Protein AF-A0AAU6RKW9-F1 (afdb_monomer_lite)

pLDDT: mean 80.02, std 17.65, range [37.56, 98.19]

Foldseek 3Di:
DDPVVVVVVVVVVVVVVVVVVVVVVVVVVVVVVVVVVVVVVVVVVVVVVVVVPPDPDDDDDDDPPPPPCPPLSVLVVCVVVQADCAPPPRHRPGNVPDDDPRSVCVNVVDD

Organism: NCBI:txid3039389

Sequence (111 aa):
MNRDEMLMRLSQLEKDINQINESYDHLKTMVVELIEENVTLNLENDNLQMFIHEPKQEEAKVPKKHKVLQSKDNLAMLYAEGFHICPTDLFGKHRGGEGCIFCLNLLSDHK

Secondary structure (DSSP, 8-state):
--HHHHHHHHHHHHHHHHHHHHHHHHHHHHHHHHHHHHHHHHHHHHHHHHHHHS----------------HHHHHHHHHHTTB--SSSTTTT-B-TT---HHHHHHHH---

Structure (mmCIF, N/CA/C/O backbone):
data_AF-A0AAU6RKW9-F1
#
_entry.id   AF-A0AAU6RKW9-F1
#
loop_
_atom_site.group_PDB
_atom_site.id
_atom_site.type_symbol
_atom_site.label_atom_id
_atom_site.label_alt_id
_atom_site.label_comp_id
_atom_site.label_asym_id
_atom_site.label_entity_id
_atom_site.label_seq_id
_atom_site.pdbx_PDB_ins_code
_atom_site.Cartn_x
_atom_site.Cartn_y
_atom_site.Cartn_z
_atom_site.occupancy
_atom_site.B_iso_or_equiv
_atom_site.auth_seq_id
_atom_site.auth_comp_id
_atom_site.auth_asym_id
_atom_site.auth_atom_id
_atom_site.pdbx_PDB_model_num
ATOM 1 N N . MET A 1 1 ? 21.142 2.554 -39.717 1.00 59.38 1 MET A N 1
ATOM 2 C CA . MET A 1 1 ? 21.274 1.934 -38.384 1.00 59.38 1 MET A CA 1
ATOM 3 C C . MET A 1 1 ? 21.858 0.553 -38.573 1.00 59.38 1 MET A C 1
ATOM 5 O O . MET A 1 1 ? 21.332 -0.205 -39.380 1.00 59.38 1 MET A O 1
ATOM 9 N N . ASN A 1 2 ? 22.980 0.277 -37.915 1.00 86.31 2 ASN A N 1
ATOM 10 C CA . ASN A 1 2 ? 23.660 -1.016 -37.995 1.00 86.31 2 ASN A CA 1
ATOM 11 C C . ASN A 1 2 ? 23.017 -2.013 -37.007 1.00 86.31 2 ASN A C 1
ATOM 13 O O . ASN A 1 2 ? 22.406 -1.589 -36.026 1.00 86.31 2 ASN A O 1
ATOM 17 N N . ARG A 1 3 ? 23.149 -3.325 -37.239 1.00 89.88 3 ARG A N 1
ATOM 18 C CA . ARG A 1 3 ? 22.551 -4.373 -36.385 1.00 89.88 3 ARG A CA 1
ATOM 19 C C . ARG A 1 3 ? 22.936 -4.200 -34.916 1.00 89.88 3 ARG A C 1
ATOM 21 O O . ARG A 1 3 ? 22.086 -4.277 -34.036 1.00 89.88 3 ARG A O 1
ATOM 28 N N . ASP A 1 4 ? 24.209 -3.921 -34.668 1.00 90.31 4 ASP A N 1
ATOM 29 C CA . ASP A 1 4 ? 24.740 -3.801 -33.310 1.00 90.31 4 ASP A CA 1
ATOM 30 C C . ASP A 1 4 ? 24.227 -2.532 -32.603 1.00 90.31 4 ASP A C 1
ATOM 32 O O . ASP A 1 4 ? 23.996 -2.541 -31.398 1.00 90.31 4 ASP A O 1
ATOM 36 N N . GLU A 1 5 ? 23.932 -1.471 -33.361 1.00 91.69 5 GLU A N 1
ATOM 37 C CA . GLU A 1 5 ? 23.307 -0.249 -32.840 1.00 91.69 5 GLU A CA 1
ATOM 38 C C . GLU A 1 5 ? 21.847 -0.498 -32.417 1.00 91.69 5 GLU A C 1
ATOM 40 O O . GLU A 1 5 ? 21.401 0.009 -31.389 1.00 91.69 5 GLU A O 1
ATOM 45 N N . MET A 1 6 ? 21.103 -1.315 -33.176 1.00 90.94 6 MET A N 1
ATOM 46 C CA . MET A 1 6 ? 19.744 -1.723 -32.796 1.00 90.94 6 MET A CA 1
ATOM 47 C C . MET A 1 6 ? 19.741 -2.589 -31.534 1.00 90.94 6 MET A C 1
ATOM 49 O O . MET A 1 6 ? 18.898 -2.379 -30.666 1.00 90.94 6 MET A O 1
ATOM 53 N N . LEU A 1 7 ? 20.692 -3.520 -31.408 1.00 94.25 7 LEU A N 1
ATOM 54 C CA . LEU A 1 7 ? 20.826 -4.359 -30.214 1.00 94.25 7 LEU A CA 1
ATOM 55 C C . LEU A 1 7 ? 21.157 -3.524 -28.973 1.00 94.25 7 LEU A C 1
ATOM 57 O O . LEU A 1 7 ? 20.519 -3.702 -27.941 1.00 94.25 7 LEU A O 1
ATOM 61 N N . MET A 1 8 ? 22.072 -2.554 -29.082 1.00 95.25 8 MET A N 1
ATOM 62 C CA . MET A 1 8 ? 22.365 -1.636 -27.975 1.00 95.25 8 MET A CA 1
ATOM 63 C C . MET A 1 8 ? 21.143 -0.809 -27.564 1.00 95.25 8 MET A C 1
ATOM 65 O O . MET A 1 8 ? 20.879 -0.666 -26.372 1.00 95.25 8 MET A O 1
ATOM 69 N N . ARG A 1 9 ? 20.370 -0.288 -28.528 1.00 94.69 9 ARG A N 1
ATOM 70 C CA . ARG A 1 9 ? 19.132 0.452 -28.225 1.00 94.69 9 ARG A CA 1
ATOM 71 C C . ARG A 1 9 ? 18.082 -0.429 -27.554 1.00 94.69 9 ARG A C 1
ATOM 73 O O . ARG A 1 9 ? 17.407 0.045 -26.649 1.00 94.69 9 ARG A O 1
ATOM 80 N N . LEU A 1 10 ? 17.961 -1.689 -27.974 1.00 95.50 10 LEU A N 1
ATOM 81 C CA . LEU A 1 10 ? 17.053 -2.651 -27.355 1.00 95.50 10 LEU A CA 1
ATOM 82 C C . LEU A 1 10 ? 17.448 -2.919 -25.894 1.00 95.50 10 LEU A C 1
ATOM 84 O O . LEU A 1 10 ? 16.600 -2.832 -25.015 1.00 95.50 10 LEU A O 1
ATOM 88 N N . SER A 1 11 ? 18.736 -3.165 -25.630 1.00 96.06 11 SER A N 1
ATOM 89 C CA . SER A 1 11 ? 19.244 -3.378 -24.269 1.00 96.06 11 SER A CA 1
ATOM 90 C C . SER A 1 11 ? 19.096 -2.142 -23.381 1.00 96.06 11 SER A C 1
ATOM 92 O O . SER A 1 11 ? 18.807 -2.265 -22.194 1.00 96.06 11 SER A O 1
ATOM 94 N N . GLN A 1 12 ? 19.269 -0.940 -23.939 1.00 97.00 12 GLN A N 1
ATOM 95 C CA . GLN A 1 12 ? 19.030 0.292 -23.191 1.00 97.00 12 GLN A CA 1
ATOM 96 C C . GLN A 1 12 ? 17.550 0.435 -22.822 1.00 97.00 12 GLN A C 1
ATOM 98 O O . GLN A 1 12 ? 17.236 0.711 -21.671 1.00 97.00 12 GLN A O 1
ATOM 103 N N . LEU A 1 13 ? 16.648 0.180 -23.771 1.00 96.94 13 LEU A N 1
ATOM 104 C CA . LEU A 1 13 ? 15.209 0.254 -23.535 1.00 96.94 13 LEU A CA 1
ATOM 105 C C . LEU A 1 13 ? 14.742 -0.780 -22.500 1.00 96.94 13 LEU A C 1
ATOM 107 O O . LEU A 1 13 ? 13.910 -0.468 -21.656 1.00 96.94 13 LEU A O 1
ATOM 111 N N . GLU A 1 14 ? 15.309 -1.987 -22.517 1.00 97.44 14 GLU A N 1
ATOM 112 C CA . GLU A 1 14 ? 15.072 -3.001 -21.483 1.00 97.44 14 GLU A CA 1
ATOM 113 C C . GLU A 1 14 ? 15.487 -2.498 -20.092 1.00 97.44 14 GLU A C 1
ATOM 115 O O . GLU A 1 14 ? 14.729 -2.620 -19.128 1.00 97.44 14 GLU A O 1
ATOM 120 N N . LYS A 1 15 ? 16.664 -1.872 -19.987 1.00 97.69 15 LYS A N 1
ATOM 121 C CA . LYS A 1 15 ? 17.142 -1.289 -18.730 1.00 97.69 15 LYS A CA 1
ATOM 122 C C . LYS A 1 15 ? 16.232 -0.162 -18.239 1.00 97.69 15 LYS A C 1
ATOM 124 O O . LYS A 1 15 ? 15.912 -0.123 -17.052 1.00 97.69 15 LYS A O 1
ATOM 129 N N . ASP A 1 16 ? 15.794 0.710 -19.141 1.00 97.88 16 ASP A N 1
ATOM 130 C CA . ASP A 1 16 ? 14.905 1.825 -18.813 1.00 97.88 16 ASP A CA 1
ATOM 131 C C . ASP A 1 16 ? 13.537 1.313 -18.322 1.00 97.88 16 ASP A C 1
ATOM 133 O O . ASP A 1 16 ? 13.009 1.815 -17.332 1.00 97.88 16 ASP A O 1
ATOM 137 N N . ILE A 1 17 ? 12.988 0.265 -18.950 1.00 98.06 17 ILE A N 1
ATOM 138 C CA . ILE A 1 17 ? 11.744 -0.387 -18.504 1.00 98.06 17 ILE A CA 1
ATOM 139 C C . ILE A 1 17 ? 11.900 -0.960 -17.095 1.00 98.06 17 ILE A C 1
ATOM 141 O O . ILE A 1 17 ? 11.028 -0.756 -16.251 1.00 98.06 17 ILE A O 1
ATOM 145 N N . ASN A 1 18 ? 13.008 -1.649 -16.821 1.00 97.94 18 ASN A N 1
ATOM 146 C CA . ASN A 1 18 ? 13.257 -2.212 -15.495 1.00 97.94 18 ASN A CA 1
ATOM 147 C C . ASN A 1 18 ? 13.340 -1.112 -14.428 1.00 97.94 18 ASN A C 1
ATOM 149 O O . ASN A 1 18 ? 12.704 -1.224 -13.384 1.00 97.94 18 ASN A O 1
ATOM 153 N N . GLN A 1 19 ? 14.019 -0.003 -14.726 1.00 98.00 19 GLN A N 1
ATOM 154 C CA . GLN A 1 19 ? 14.104 1.142 -13.819 1.00 98.00 19 GLN A CA 1
ATOM 155 C C . GLN A 1 19 ? 12.742 1.822 -13.584 1.00 98.00 19 GLN A C 1
ATOM 157 O O . GLN A 1 19 ? 12.453 2.287 -12.477 1.00 98.00 19 GLN A O 1
ATOM 162 N N . ILE A 1 20 ? 11.888 1.877 -14.610 1.00 98.19 20 ILE A N 1
ATOM 163 C CA . ILE A 1 20 ? 10.516 2.384 -14.480 1.00 98.19 20 ILE A CA 1
ATOM 164 C C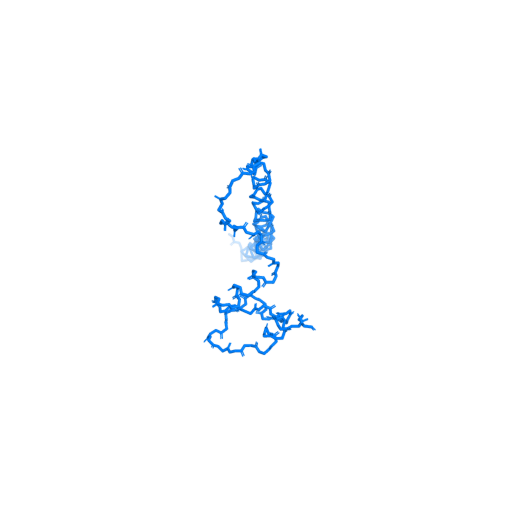 . ILE A 1 20 ? 9.688 1.462 -13.582 1.00 98.19 20 ILE A C 1
ATOM 166 O O . ILE A 1 20 ? 8.967 1.960 -12.720 1.00 98.19 20 ILE A O 1
ATOM 170 N N . ASN A 1 21 ? 9.808 0.143 -13.740 1.00 98.00 21 ASN A N 1
ATOM 171 C CA . ASN A 1 21 ? 9.096 -0.818 -12.897 1.00 98.00 21 ASN A CA 1
ATOM 172 C C . ASN A 1 21 ? 9.525 -0.713 -11.427 1.00 98.00 21 ASN A C 1
ATOM 174 O O . ASN A 1 21 ? 8.669 -0.669 -10.549 1.00 98.00 21 ASN A O 1
ATOM 178 N N . GLU A 1 22 ? 10.824 -0.571 -11.152 1.00 98.00 22 GLU A N 1
ATOM 179 C CA . GLU A 1 22 ? 11.324 -0.345 -9.787 1.00 98.00 22 GLU A CA 1
ATOM 180 C C . GLU A 1 22 ? 10.773 0.957 -9.185 1.00 98.00 22 G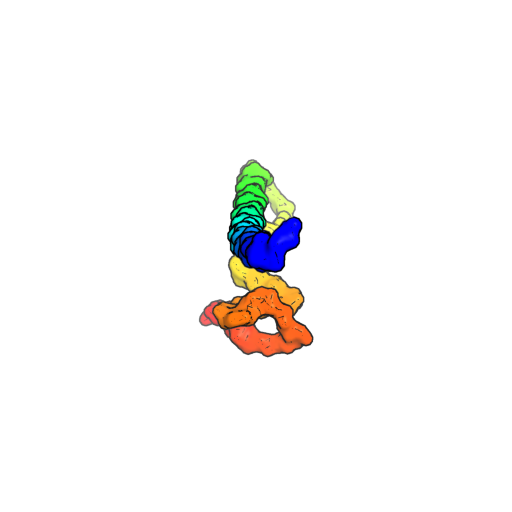LU A C 1
ATOM 182 O O . GLU A 1 22 ? 10.299 0.985 -8.048 1.00 98.00 22 GLU A O 1
ATOM 187 N N . SER A 1 23 ? 10.776 2.040 -9.969 1.00 97.75 23 SER A N 1
ATOM 188 C CA . SER A 1 23 ? 10.187 3.322 -9.561 1.00 97.75 23 SER A CA 1
ATOM 189 C C . SER A 1 23 ? 8.684 3.204 -9.280 1.00 97.75 23 SER A C 1
ATOM 191 O O . SER A 1 23 ? 8.175 3.815 -8.339 1.00 97.75 23 SER A O 1
ATOM 193 N N . TYR A 1 24 ? 7.969 2.417 -10.085 1.00 98.00 24 TYR A N 1
ATOM 194 C CA . TYR A 1 24 ? 6.542 2.160 -9.917 1.00 98.00 24 TYR A CA 1
ATOM 195 C C . TYR A 1 24 ? 6.249 1.391 -8.626 1.00 98.00 24 TYR A C 1
ATOM 197 O O . TYR A 1 24 ? 5.354 1.784 -7.875 1.00 98.00 24 TYR A O 1
ATOM 205 N N . ASP A 1 25 ? 7.024 0.348 -8.331 1.00 97.94 25 ASP A N 1
ATOM 206 C CA . ASP A 1 25 ? 6.874 -0.422 -7.096 1.00 97.94 25 ASP A CA 1
ATOM 207 C C . ASP A 1 25 ? 7.155 0.443 -5.863 1.00 97.94 25 ASP A C 1
ATOM 209 O O . ASP A 1 25 ? 6.389 0.413 -4.898 1.00 97.94 25 ASP A O 1
ATOM 213 N N . HIS A 1 26 ? 8.182 1.296 -5.913 1.00 97.12 26 HIS A N 1
ATOM 214 C CA . HIS A 1 26 ? 8.436 2.252 -4.837 1.00 97.12 26 HIS A CA 1
ATOM 215 C C . HIS A 1 26 ? 7.264 3.230 -4.659 1.00 97.12 26 HIS A C 1
ATOM 217 O O . HIS A 1 26 ? 6.836 3.488 -3.529 1.00 97.12 26 HIS A O 1
ATOM 223 N N . LEU A 1 27 ? 6.725 3.780 -5.750 1.00 97.62 27 LEU A N 1
ATOM 224 C CA . LEU A 1 27 ? 5.581 4.688 -5.684 1.00 97.62 27 LEU A CA 1
ATOM 225 C C . LEU A 1 27 ? 4.357 4.005 -5.075 1.00 97.62 27 LEU A C 1
ATOM 227 O O . LEU A 1 27 ? 3.672 4.597 -4.246 1.00 97.62 27 LEU A O 1
ATOM 231 N N . LYS A 1 28 ? 4.105 2.750 -5.445 1.00 97.12 28 LYS A N 1
ATOM 232 C CA . LYS A 1 28 ? 3.018 1.954 -4.883 1.00 97.12 28 LYS A CA 1
ATOM 233 C C . LYS A 1 28 ? 3.155 1.809 -3.367 1.00 97.12 28 LYS A C 1
ATOM 235 O O . LYS A 1 28 ? 2.168 2.016 -2.668 1.00 97.12 28 LYS A O 1
ATOM 240 N N . THR A 1 29 ? 4.352 1.509 -2.865 1.00 96.38 29 THR A N 1
ATOM 241 C CA . THR A 1 29 ? 4.611 1.423 -1.418 1.00 96.38 29 THR A CA 1
ATOM 242 C C . THR A 1 29 ? 4.321 2.751 -0.722 1.00 96.38 29 THR A C 1
ATOM 244 O O . THR A 1 29 ? 3.550 2.774 0.231 1.00 96.38 29 THR A O 1
ATOM 247 N N . MET A 1 30 ? 4.827 3.867 -1.256 1.00 96.69 30 MET A N 1
ATOM 248 C CA . MET A 1 30 ? 4.568 5.196 -0.681 1.00 96.69 30 MET A CA 1
ATOM 249 C C . MET A 1 30 ? 3.077 5.549 -0.662 1.00 96.69 30 MET A C 1
ATOM 251 O O . MET A 1 30 ? 2.594 6.164 0.282 1.00 96.69 30 MET A O 1
ATOM 255 N N . VAL A 1 31 ? 2.330 5.169 -1.702 1.00 97.00 31 VAL A N 1
ATOM 256 C CA . VAL A 1 31 ? 0.881 5.404 -1.756 1.0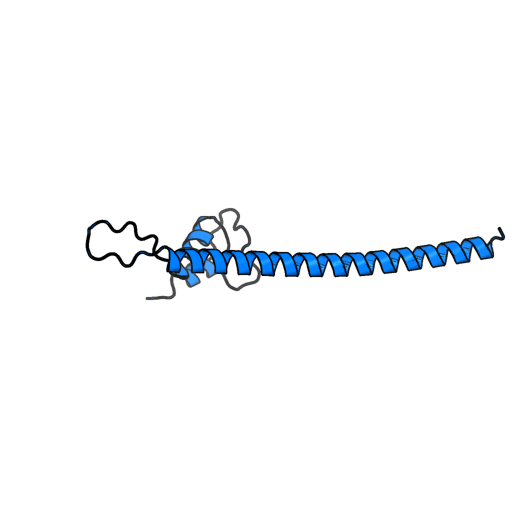0 97.00 31 VAL A CA 1
ATOM 257 C C . VAL A 1 31 ? 0.155 4.614 -0.670 1.00 97.00 31 VAL A C 1
ATOM 259 O O . VAL A 1 31 ? -0.757 5.154 -0.052 1.00 97.00 31 VAL A O 1
ATOM 262 N N . VAL A 1 32 ? 0.545 3.360 -0.424 1.00 96.94 32 VAL A N 1
ATOM 263 C CA . VAL A 1 32 ? -0.043 2.550 0.654 1.00 96.94 32 VAL A CA 1
ATOM 264 C C . VAL A 1 32 ? 0.231 3.190 2.012 1.00 96.94 32 VAL A C 1
ATOM 266 O O . VAL A 1 32 ? -0.716 3.426 2.756 1.00 96.94 32 VAL A O 1
ATOM 269 N N . GLU A 1 33 ? 1.483 3.555 2.289 1.00 95.31 33 GLU A N 1
ATOM 270 C CA . GLU A 1 33 ? 1.873 4.216 3.543 1.00 95.31 33 GLU A CA 1
ATOM 271 C C . GLU A 1 33 ? 1.091 5.522 3.763 1.00 95.31 33 GLU A C 1
ATOM 273 O O . GLU A 1 33 ? 0.551 5.756 4.843 1.00 95.31 33 GLU A O 1
ATOM 278 N N . LEU A 1 34 ? 0.942 6.343 2.718 1.00 96.88 34 LEU A N 1
ATOM 279 C CA . LEU A 1 34 ? 0.188 7.595 2.790 1.00 96.88 34 LEU A CA 1
ATOM 280 C C . LEU A 1 34 ? -1.307 7.365 3.060 1.00 96.88 34 LEU A C 1
ATOM 282 O O . LEU A 1 34 ? -1.938 8.142 3.776 1.00 96.88 34 LEU A O 1
ATOM 286 N N . ILE A 1 35 ? -1.896 6.315 2.479 1.00 94.38 35 ILE A N 1
ATOM 287 C CA . ILE A 1 35 ? -3.297 5.952 2.732 1.00 94.38 35 ILE A CA 1
ATOM 288 C C . ILE A 1 35 ? -3.468 5.500 4.185 1.00 94.38 35 ILE A C 1
ATOM 290 O O . ILE A 1 35 ? -4.418 5.928 4.839 1.00 94.38 35 ILE A O 1
ATOM 294 N N . GLU A 1 36 ? -2.560 4.672 4.701 1.00 93.81 36 GLU A N 1
ATOM 295 C CA . GLU A 1 36 ? -2.590 4.206 6.092 1.00 93.81 36 GLU A CA 1
ATOM 296 C C . GLU A 1 36 ? -2.454 5.369 7.086 1.00 93.81 36 GLU A C 1
ATOM 298 O O . GLU A 1 36 ? -3.229 5.468 8.045 1.00 93.81 36 GLU A O 1
ATOM 303 N N . GLU A 1 37 ? -1.535 6.300 6.824 1.00 93.75 37 GLU A N 1
ATOM 304 C CA . GLU A 1 37 ? -1.385 7.524 7.610 1.00 93.75 37 GLU A CA 1
ATOM 305 C C . GLU A 1 37 ? -2.655 8.383 7.546 1.00 93.75 37 GLU A C 1
ATOM 307 O O . GLU A 1 37 ? -3.152 8.837 8.577 1.00 93.75 37 GLU A O 1
ATOM 312 N N . ASN A 1 38 ? -3.245 8.555 6.359 1.00 94.38 38 ASN A N 1
ATOM 313 C CA . ASN A 1 38 ? -4.470 9.336 6.198 1.00 94.38 38 ASN A CA 1
ATOM 314 C C . ASN A 1 38 ? -5.647 8.739 6.981 1.00 94.38 38 ASN A C 1
ATOM 316 O O . ASN A 1 38 ? -6.373 9.469 7.653 1.00 94.38 38 ASN A O 1
ATOM 320 N N . VAL A 1 39 ? -5.825 7.415 6.934 1.00 92.69 39 VAL A N 1
ATOM 321 C CA . VAL A 1 39 ? -6.852 6.714 7.720 1.00 92.69 39 VAL A CA 1
ATOM 322 C C . VAL A 1 39 ? -6.623 6.932 9.215 1.00 92.69 39 VAL A C 1
ATOM 324 O O . VAL A 1 39 ? -7.570 7.255 9.932 1.00 92.69 39 VAL A O 1
ATOM 327 N N . THR A 1 40 ? -5.377 6.816 9.675 1.00 91.12 40 THR A N 1
ATOM 328 C CA . THR A 1 40 ? -5.015 7.038 11.082 1.00 91.12 40 THR A CA 1
ATOM 329 C C . THR A 1 40 ? -5.342 8.466 11.522 1.00 91.12 40 THR A C 1
ATOM 331 O O . THR A 1 40 ? -6.020 8.662 12.529 1.00 91.12 40 THR A O 1
ATOM 334 N N . LEU A 1 41 ? -4.951 9.464 10.728 1.00 93.81 41 LEU A N 1
ATOM 335 C CA . LEU A 1 41 ? -5.227 10.873 11.008 1.00 93.81 41 LEU A CA 1
ATOM 336 C C . LEU A 1 41 ? -6.724 11.192 11.005 1.00 93.81 41 LEU A C 1
ATOM 338 O O . LEU A 1 41 ? -7.182 11.974 11.836 1.00 93.81 41 LEU A O 1
ATOM 342 N N . ASN A 1 42 ? -7.502 10.594 10.100 1.00 89.75 42 ASN A N 1
ATOM 343 C CA . ASN A 1 42 ? -8.954 10.780 10.087 1.00 89.75 42 ASN A CA 1
ATOM 344 C C . ASN A 1 42 ? -9.592 10.230 11.366 1.00 89.75 42 ASN A C 1
ATOM 346 O O . ASN A 1 42 ? -10.406 10.917 11.975 1.00 89.75 42 ASN A O 1
ATOM 350 N N . LEU A 1 43 ? -9.168 9.048 11.824 1.00 86.38 43 LEU A N 1
ATOM 351 C CA . LEU A 1 43 ? -9.638 8.485 13.093 1.00 86.38 43 LEU A CA 1
ATOM 352 C C . LEU A 1 43 ? -9.277 9.382 14.284 1.00 86.38 43 LEU A C 1
ATOM 354 O O . LEU A 1 43 ? -10.097 9.586 15.178 1.00 86.38 43 LEU A O 1
ATOM 358 N N . GLU A 1 44 ? -8.065 9.937 14.313 1.00 89.06 44 GLU A N 1
ATOM 359 C CA . GLU A 1 44 ? -7.663 10.888 15.352 1.00 89.06 44 GLU A CA 1
ATOM 360 C C . GLU A 1 44 ? -8.492 12.174 15.313 1.00 89.06 44 GLU A C 1
ATOM 362 O O . GLU A 1 44 ? -8.931 12.652 16.358 1.00 89.06 44 GLU A O 1
ATOM 367 N N . ASN A 1 45 ? -8.750 12.714 14.123 1.00 89.44 45 ASN A N 1
ATOM 368 C CA . ASN A 1 45 ? -9.575 13.904 13.949 1.00 89.44 45 ASN A CA 1
ATOM 369 C C . ASN A 1 45 ? -11.014 13.658 14.419 1.00 89.44 45 ASN A C 1
ATOM 371 O O . ASN A 1 45 ? -11.548 14.456 15.189 1.00 89.44 45 ASN A O 1
ATOM 375 N N . ASP A 1 46 ? -11.610 12.525 14.047 1.00 84.38 46 ASP A N 1
ATOM 376 C CA . ASP A 1 46 ? -12.945 12.126 14.498 1.00 84.38 46 ASP A CA 1
ATOM 377 C C . ASP A 1 46 ? -12.997 12.004 16.030 1.00 84.38 46 ASP A C 1
ATOM 379 O O . ASP A 1 46 ? -13.894 12.554 16.677 1.00 84.38 46 ASP A O 1
ATOM 383 N N . ASN A 1 47 ? -11.987 11.370 16.638 1.00 82.62 47 ASN A N 1
ATOM 384 C CA . ASN A 1 47 ? -11.867 11.269 18.093 1.00 82.62 47 ASN A CA 1
ATOM 385 C C . ASN A 1 47 ? -11.758 12.653 18.756 1.00 82.62 47 ASN A C 1
ATOM 387 O O . ASN A 1 47 ? -12.449 12.930 19.737 1.00 82.62 47 ASN A O 1
ATOM 391 N N . LEU A 1 48 ? -10.917 13.547 18.228 1.00 85.19 48 LEU A N 1
ATOM 392 C CA . LEU A 1 48 ? -10.756 14.909 18.746 1.00 85.19 48 LEU A CA 1
ATOM 393 C C . LEU A 1 48 ? -12.049 15.720 18.623 1.00 85.19 48 LEU A C 1
ATOM 395 O O . LEU A 1 48 ? -12.426 16.422 19.562 1.00 85.19 48 LEU A O 1
ATOM 399 N N . GLN A 1 49 ? -12.760 15.598 17.501 1.00 79.88 49 GLN A N 1
ATOM 400 C CA . GLN A 1 49 ? -14.060 16.235 17.320 1.00 79.88 49 GLN A CA 1
ATOM 401 C C . GLN A 1 49 ? -15.080 15.727 18.334 1.00 79.88 49 GLN A C 1
ATOM 403 O O . GLN A 1 49 ? -15.842 16.545 18.845 1.00 79.88 49 GLN A O 1
ATOM 408 N N . MET A 1 50 ? -15.072 14.439 18.686 1.00 73.88 50 MET A N 1
ATOM 409 C CA . MET A 1 50 ? -15.928 13.922 19.756 1.00 73.88 50 MET A CA 1
ATOM 410 C C . MET A 1 50 ? -15.627 14.585 21.106 1.00 73.88 50 MET A C 1
ATOM 412 O O . MET A 1 50 ? -16.556 15.028 21.774 1.00 73.88 50 MET A O 1
ATOM 416 N N . PHE A 1 51 ? -14.355 14.734 21.487 1.00 73.12 51 PHE A N 1
ATOM 417 C CA . PHE A 1 51 ? -13.986 15.392 22.750 1.00 73.12 51 PHE A CA 1
ATOM 418 C C . PHE A 1 51 ? -14.306 16.892 22.778 1.00 73.12 51 PHE A C 1
ATOM 420 O O . PHE A 1 51 ? -14.609 17.438 23.836 1.00 73.12 51 PHE A O 1
ATOM 427 N N . ILE A 1 52 ? -14.231 17.573 21.631 1.00 73.25 52 ILE A N 1
ATOM 428 C CA . ILE A 1 52 ? -14.540 19.007 21.522 1.00 73.25 52 ILE A CA 1
ATOM 429 C C . ILE A 1 52 ? -16.057 19.251 21.491 1.00 73.25 52 ILE A C 1
ATOM 431 O O . ILE A 1 52 ? -16.525 20.252 22.034 1.00 73.25 52 ILE A O 1
ATOM 435 N N . HIS A 1 53 ? -16.827 18.351 20.871 1.00 62.97 53 HIS A N 1
ATOM 436 C CA . HIS A 1 53 ? -18.283 18.461 20.757 1.00 62.97 53 HIS A CA 1
ATOM 437 C C . HIS A 1 53 ? -19.052 17.776 21.891 1.00 62.97 53 HIS A C 1
ATOM 439 O O . HIS A 1 53 ? -20.269 17.944 21.935 1.00 62.97 53 HIS A O 1
ATOM 445 N N . GLU A 1 54 ? -18.403 17.059 22.818 1.00 52.84 54 GLU A N 1
ATOM 446 C CA . GLU A 1 54 ? -19.001 16.735 24.117 1.00 52.84 54 GLU A CA 1
ATOM 447 C C . GLU A 1 54 ? -19.211 18.047 24.890 1.00 52.84 54 GLU A C 1
ATOM 449 O O . GLU A 1 54 ? -18.257 18.633 25.416 1.00 52.84 54 GLU A O 1
ATOM 454 N N . PRO A 1 55 ? -20.451 18.562 24.981 1.00 46.72 55 PRO A N 1
ATOM 455 C CA . PRO A 1 55 ? -20.689 19.732 25.788 1.00 46.72 55 PRO A CA 1
ATOM 456 C C . PRO A 1 55 ? -20.526 19.310 27.247 1.00 46.72 55 PRO A C 1
ATOM 458 O O . PRO A 1 55 ? -21.097 18.311 27.689 1.00 46.72 55 PRO A O 1
ATOM 461 N N . LYS A 1 56 ? -19.809 20.116 28.031 1.00 50.16 56 LYS A N 1
ATOM 462 C CA . LYS A 1 56 ? -20.018 20.168 29.481 1.00 50.16 56 LYS A CA 1
ATOM 463 C C . LYS A 1 56 ? -21.481 20.551 29.723 1.00 50.16 56 LYS A C 1
ATOM 465 O O . LYS A 1 56 ? -21.793 21.734 29.810 1.00 50.16 56 LYS A O 1
ATOM 470 N N . GLN A 1 57 ? -22.383 19.578 29.769 1.00 39.41 57 GLN A N 1
ATOM 471 C CA . GLN A 1 57 ? -23.761 19.786 30.187 1.00 39.41 57 GLN A CA 1
ATOM 472 C C . GLN A 1 57 ? -24.135 18.772 31.258 1.00 39.41 57 GLN A C 1
ATOM 474 O O . GLN A 1 57 ? -24.185 17.559 31.056 1.00 39.41 57 GLN A O 1
ATOM 479 N 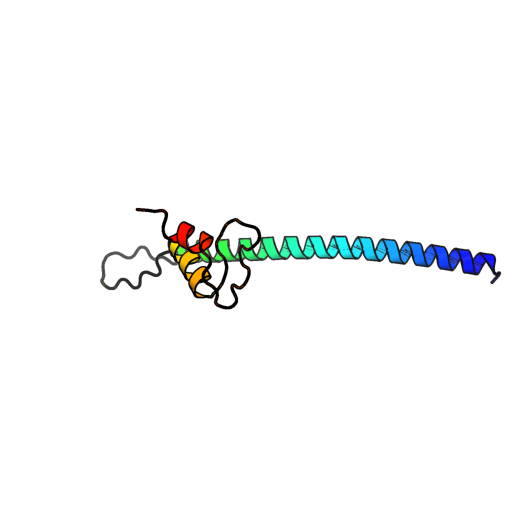N . GLU A 1 58 ? -24.340 19.362 32.426 1.00 42.91 58 GLU A N 1
ATOM 480 C CA . GLU A 1 58 ? -24.991 18.838 33.606 1.00 42.91 58 GLU A CA 1
ATOM 481 C C . GLU A 1 58 ? -26.326 18.154 33.257 1.00 42.91 58 GLU A C 1
ATOM 483 O O . GLU A 1 58 ? -27.060 18.574 32.368 1.00 42.91 58 GLU A O 1
ATOM 488 N N . GLU A 1 59 ? -26.613 17.083 33.997 1.00 46.84 59 GLU A N 1
ATOM 489 C CA . GLU A 1 59 ? -27.949 16.651 34.419 1.00 46.84 59 GLU A CA 1
ATOM 490 C C . GLU A 1 59 ? -29.133 16.840 33.441 1.00 46.84 59 GLU A C 1
ATOM 492 O O . GLU A 1 59 ? -29.895 17.788 33.565 1.00 46.84 59 GLU A O 1
ATOM 497 N N . ALA A 1 60 ? -29.416 15.849 32.583 1.00 38.69 60 ALA A N 1
ATOM 498 C CA . ALA A 1 60 ? -30.794 15.395 32.313 1.00 38.69 60 ALA A CA 1
ATOM 499 C C . ALA A 1 60 ? -30.845 14.167 31.383 1.00 38.69 60 ALA A C 1
ATOM 501 O O . ALA A 1 60 ? -30.551 14.228 30.197 1.00 38.69 60 ALA A O 1
ATOM 502 N N . LYS A 1 61 ? -31.282 13.043 31.963 1.00 48.94 61 LYS A N 1
ATOM 503 C CA . LYS A 1 61 ? -32.084 11.949 31.377 1.00 48.94 61 LYS A CA 1
ATOM 504 C C . LYS A 1 61 ? -32.092 11.822 29.837 1.00 48.94 61 LYS A C 1
ATOM 506 O O . LYS A 1 61 ? -32.920 12.438 29.183 1.00 48.94 61 LYS A O 1
ATOM 511 N N . VAL A 1 62 ? -31.275 10.906 29.305 1.00 37.56 62 VAL A N 1
ATOM 512 C CA . VAL A 1 62 ? -31.629 9.682 28.532 1.00 37.56 62 VAL A CA 1
ATOM 513 C C . VAL A 1 62 ? -30.307 9.114 27.983 1.00 37.56 62 VAL A C 1
ATOM 515 O O . VAL A 1 62 ? -29.661 9.770 27.169 1.00 37.56 62 VAL A O 1
ATOM 518 N N . PRO A 1 63 ? -29.853 7.907 28.373 1.00 41.66 63 PRO A N 1
ATOM 519 C CA . PRO A 1 63 ? -28.554 7.419 27.947 1.00 41.66 63 PRO A CA 1
ATOM 520 C C . PRO A 1 63 ? -28.688 6.732 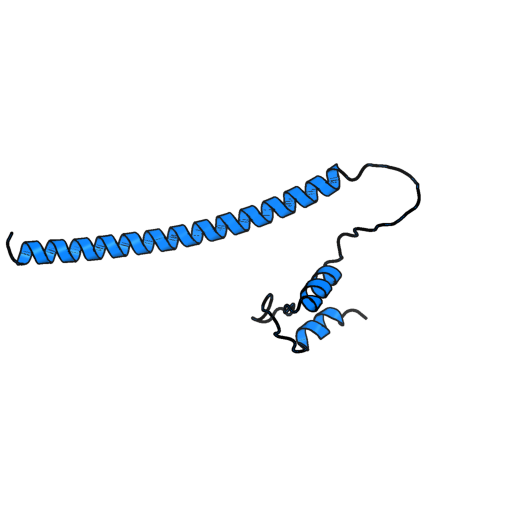26.586 1.00 41.66 63 PRO A C 1
ATOM 522 O O . PRO A 1 63 ? -28.752 5.507 26.513 1.00 41.66 63 PRO A O 1
ATOM 525 N N . LYS A 1 64 ? -28.655 7.486 25.484 1.00 46.09 64 LYS A N 1
ATOM 526 C CA . LYS A 1 64 ? -28.108 6.921 24.241 1.00 46.09 64 LYS A CA 1
ATOM 527 C C . LYS A 1 64 ? -26.595 7.017 24.327 1.00 46.09 64 LYS A C 1
ATOM 529 O O . LYS A 1 64 ? -25.954 7.887 23.757 1.00 46.09 64 LYS A O 1
ATOM 534 N N . LYS A 1 65 ? -26.053 6.105 25.129 1.00 42.38 65 LYS A N 1
ATOM 535 C CA . LYS A 1 65 ? -24.640 5.766 25.169 1.00 42.38 65 LYS A CA 1
ATOM 536 C C . LYS A 1 65 ? -24.230 5.303 23.767 1.00 42.38 65 LYS A C 1
ATOM 538 O O . LYS A 1 65 ? -24.239 4.106 23.509 1.00 42.38 65 LYS A O 1
ATOM 543 N N . HIS A 1 66 ? -23.770 6.211 22.912 1.00 47.44 66 HIS A N 1
ATOM 544 C CA . HIS A 1 66 ? -22.605 5.885 22.095 1.00 47.44 66 HIS A CA 1
ATOM 545 C C . HIS A 1 66 ? -21.414 5.868 23.051 1.00 47.44 66 HIS A C 1
ATOM 547 O O . HIS A 1 66 ? -20.584 6.766 23.093 1.00 47.44 66 HIS A O 1
ATOM 553 N N . LYS A 1 67 ? -21.405 4.849 23.922 1.00 47.53 67 LYS A N 1
ATOM 554 C CA . LYS A 1 67 ? -20.183 4.413 24.574 1.00 47.53 67 LYS A CA 1
ATOM 555 C C . LYS A 1 67 ? -19.220 4.193 23.421 1.00 47.53 67 LYS A C 1
ATOM 557 O O . LYS A 1 67 ? -19.580 3.465 22.498 1.00 47.53 67 LYS A O 1
ATOM 562 N N . VAL A 1 68 ? -18.040 4.801 23.491 1.00 48.56 68 VAL A N 1
ATOM 563 C CA . VAL A 1 68 ? -16.827 4.213 22.925 1.00 48.56 68 VAL A CA 1
ATOM 564 C C . VAL A 1 68 ? -16.955 2.719 23.199 1.00 48.56 68 VAL A C 1
ATOM 566 O O . VAL A 1 68 ? -16.912 2.311 24.364 1.00 48.56 68 VAL A O 1
ATOM 569 N N . LEU A 1 69 ? -17.330 1.949 22.173 1.00 51.81 69 LEU A N 1
ATOM 570 C CA . LEU A 1 69 ? -17.491 0.510 22.290 1.00 51.81 69 LEU A CA 1
ATOM 571 C C . LEU A 1 69 ? -16.164 0.064 22.877 1.00 51.81 69 LEU A C 1
ATOM 573 O O . LEU A 1 69 ? -15.104 0.408 22.342 1.00 51.81 69 LEU A O 1
ATOM 577 N N . GLN A 1 70 ? -16.207 -0.558 24.059 1.00 65.25 70 GLN A N 1
ATOM 578 C CA . GLN A 1 70 ? -14.973 -1.021 24.678 1.00 65.25 70 GLN A CA 1
ATOM 579 C C . GLN A 1 70 ? -14.264 -1.861 23.615 1.00 65.25 70 GLN A C 1
ATOM 581 O O . GLN A 1 70 ? -14.939 -2.478 22.796 1.00 65.25 70 GLN A O 1
ATOM 586 N N . SER A 1 71 ? -12.934 -1.873 23.564 1.00 69.06 71 SER A N 1
ATOM 587 C CA . SER A 1 71 ? -12.190 -2.578 22.503 1.00 69.06 71 SER A CA 1
ATOM 588 C C . SER A 1 71 ? -12.737 -3.988 22.196 1.00 69.06 71 SER A C 1
ATOM 590 O O . SER A 1 71 ? -12.744 -4.415 21.047 1.00 69.06 71 SER A O 1
ATOM 592 N N . LYS A 1 72 ? -13.306 -4.665 23.202 1.00 73.44 72 LYS A N 1
ATOM 593 C CA . LYS A 1 72 ? -14.060 -5.923 23.092 1.00 73.44 72 LYS A CA 1
ATOM 594 C C . LYS A 1 72 ? -15.374 -5.857 22.316 1.00 73.44 72 LYS A C 1
ATOM 596 O O . LYS A 1 72 ? -15.647 -6.769 21.547 1.00 73.44 72 LYS A O 1
ATOM 601 N N . ASP A 1 73 ? -16.188 -4.830 22.516 1.00 78.56 73 ASP A N 1
ATOM 602 C CA . ASP A 1 73 ? -17.465 -4.688 21.823 1.00 78.56 73 ASP A CA 1
ATOM 603 C C . ASP A 1 73 ? -17.245 -4.442 20.318 1.00 78.56 73 ASP A C 1
ATOM 605 O O . ASP A 1 73 ? -17.976 -4.985 19.493 1.00 78.56 73 ASP A O 1
ATOM 609 N N . ASN A 1 74 ? -16.182 -3.714 19.950 1.00 81.00 74 ASN A N 1
ATOM 610 C CA . ASN A 1 74 ? -15.760 -3.570 18.550 1.00 81.00 74 ASN A CA 1
ATOM 611 C C . ASN A 1 74 ? -15.313 -4.910 17.948 1.00 81.00 74 ASN A C 1
ATOM 613 O O . ASN A 1 74 ? -15.713 -5.260 16.839 1.00 81.00 74 ASN A O 1
ATOM 617 N N . LEU A 1 75 ? -14.528 -5.701 18.688 1.00 85.19 75 LEU A N 1
ATOM 618 C CA . LEU A 1 75 ? -14.136 -7.046 18.252 1.00 85.19 75 LEU A CA 1
ATOM 619 C C . LEU A 1 75 ? -15.353 -7.979 18.123 1.00 85.19 75 LEU A C 1
ATOM 621 O O . LEU A 1 75 ? -15.439 -8.758 17.176 1.00 85.19 75 LEU A O 1
ATOM 625 N N . ALA A 1 76 ? -16.325 -7.879 19.031 1.00 82.81 76 ALA A N 1
ATOM 626 C CA . ALA A 1 76 ? -17.570 -8.638 18.952 1.00 82.81 76 ALA A CA 1
ATOM 627 C C . ALA 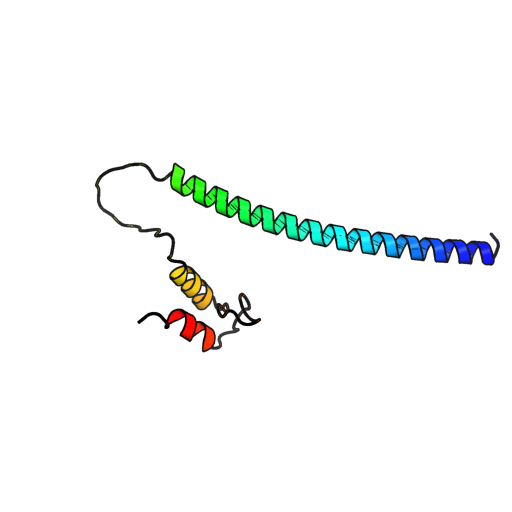A 1 76 ? -18.404 -8.248 17.720 1.00 82.81 76 ALA A C 1
ATOM 629 O O . ALA A 1 76 ? -18.983 -9.122 17.074 1.00 82.81 76 ALA A O 1
ATOM 630 N N . MET A 1 77 ? -18.426 -6.960 17.362 1.00 83.38 77 MET A N 1
ATOM 631 C CA . MET A 1 77 ? -19.095 -6.462 16.160 1.00 83.38 77 MET A CA 1
ATOM 632 C C . MET A 1 77 ? -18.436 -6.997 14.880 1.00 83.38 77 MET A C 1
ATOM 634 O O . MET A 1 77 ? -19.122 -7.598 14.058 1.00 83.38 77 MET A O 1
ATOM 638 N N . LEU A 1 78 ? -17.106 -6.910 14.764 1.00 84.44 78 LEU A N 1
ATOM 639 C CA . LEU A 1 78 ? -16.357 -7.481 13.633 1.00 84.44 78 LEU A CA 1
ATOM 640 C C . LEU A 1 78 ? -16.574 -8.997 13.495 1.00 84.44 78 LEU A C 1
ATOM 642 O O . LEU A 1 78 ? -16.729 -9.521 12.391 1.00 84.44 78 LEU A O 1
ATOM 646 N N . TYR A 1 79 ? -16.636 -9.719 14.619 1.00 84.62 79 TYR A N 1
ATOM 647 C CA . TYR A 1 79 ? -16.960 -11.145 14.621 1.00 84.62 79 TYR A CA 1
ATOM 648 C C . TYR A 1 79 ? -18.377 -11.424 14.097 1.00 84.62 79 TYR A C 1
ATOM 650 O O . TYR A 1 79 ? -18.566 -12.392 13.353 1.00 84.62 79 TYR A O 1
ATOM 658 N N . ALA A 1 80 ? -19.361 -10.603 14.480 1.00 83.19 80 ALA A N 1
ATOM 659 C CA . ALA A 1 80 ? -20.756 -10.724 14.054 1.00 83.19 80 ALA A CA 1
ATOM 660 C C . ALA A 1 80 ? -20.948 -10.407 12.562 1.00 83.19 80 ALA A C 1
ATOM 662 O O . ALA A 1 80 ? -21.764 -11.045 11.902 1.00 83.19 80 ALA A O 1
ATOM 663 N N . GLU A 1 81 ? -20.149 -9.489 12.020 1.00 87.00 81 GLU A N 1
ATOM 664 C CA . GLU A 1 81 ? -20.079 -9.183 10.585 1.00 87.00 81 GLU A CA 1
ATOM 665 C C . GLU A 1 81 ? -19.396 -10.291 9.765 1.00 87.00 81 GLU A C 1
ATOM 667 O O . GLU A 1 81 ? -19.395 -10.254 8.537 1.00 87.00 81 GLU A O 1
ATOM 672 N N . GLY A 1 82 ? -18.853 -11.313 10.434 1.00 86.62 82 GLY A N 1
ATOM 673 C CA . GLY A 1 82 ? -18.271 -12.483 9.790 1.00 86.62 82 GLY A CA 1
ATOM 674 C C . GLY A 1 82 ? -16.764 -12.391 9.585 1.00 86.62 82 GLY A C 1
ATOM 675 O O . GLY A 1 82 ? -16.219 -13.212 8.853 1.00 86.62 82 GLY A O 1
ATOM 676 N N . PHE A 1 83 ? -16.065 -11.464 10.238 1.00 89.94 83 PHE A N 1
ATOM 677 C CA . PHE A 1 83 ? -14.607 -11.375 10.173 1.00 89.94 83 PHE A CA 1
ATOM 678 C C . PHE A 1 83 ? -13.926 -12.159 11.298 1.00 89.94 83 PHE A C 1
ATOM 680 O O . PHE A 1 83 ? -14.468 -12.382 12.385 1.00 89.94 83 PHE A O 1
ATOM 687 N N . HIS A 1 84 ? -12.710 -12.618 11.029 1.00 89.00 84 HIS A N 1
ATOM 688 C CA . HIS A 1 84 ? -11.833 -13.200 12.036 1.00 89.00 84 HIS A CA 1
ATOM 689 C C . HIS A 1 84 ? -11.193 -12.104 12.897 1.00 89.00 84 HIS A C 1
ATOM 691 O O . HIS A 1 84 ? -10.636 -11.141 12.380 1.00 89.00 84 HIS A O 1
ATOM 697 N N . ILE A 1 85 ? -11.211 -12.302 14.214 1.00 86.88 85 ILE A N 1
ATOM 698 C CA . ILE A 1 85 ? -10.602 -11.406 15.215 1.00 86.88 85 ILE A CA 1
ATOM 699 C C . ILE A 1 85 ? -9.432 -12.057 15.965 1.00 86.88 85 ILE A C 1
ATOM 701 O O . ILE A 1 85 ? -8.869 -11.472 16.884 1.00 86.88 85 ILE A O 1
ATOM 705 N N . CYS A 1 86 ? -9.076 -13.292 15.608 1.00 86.50 86 CYS A N 1
ATOM 706 C CA . CYS A 1 86 ? -7.985 -14.030 16.232 1.00 86.50 86 CYS A CA 1
ATOM 707 C C . CYS A 1 86 ? -6.618 -13.516 15.742 1.00 86.50 86 CYS A C 1
ATOM 709 O O . CYS A 1 86 ? -6.476 -13.287 14.542 1.00 86.50 86 CYS A O 1
ATOM 711 N N . PRO A 1 87 ? -5.604 -13.419 16.625 1.00 77.56 87 PRO A N 1
ATOM 712 C CA . PRO A 1 87 ? -4.273 -12.890 16.294 1.00 77.56 87 PRO A CA 1
ATOM 713 C C . PRO A 1 87 ? -3.432 -13.786 15.363 1.00 77.56 87 PRO A C 1
ATOM 715 O O . PRO A 1 87 ? -2.305 -13.438 15.032 1.00 77.56 87 PRO A O 1
ATOM 718 N N . THR A 1 88 ? -3.951 -14.941 14.942 1.00 73.50 88 THR A N 1
ATOM 719 C CA . THR A 1 88 ? -3.371 -15.765 13.866 1.00 73.50 88 THR A CA 1
ATOM 720 C C . THR A 1 88 ? -3.476 -15.060 12.502 1.00 73.50 88 THR A C 1
ATOM 722 O O . THR A 1 88 ? -4.213 -14.085 12.370 1.00 73.50 88 THR A O 1
ATOM 725 N N . ASP A 1 89 ? -2.879 -15.626 11.447 1.00 71.06 89 ASP A N 1
ATOM 726 C CA . ASP A 1 89 ? -2.817 -15.092 10.059 1.00 71.06 89 ASP A CA 1
ATOM 727 C C . ASP A 1 89 ? -4.164 -14.854 9.335 1.00 71.06 89 ASP A C 1
ATOM 729 O O . ASP A 1 89 ? -4.232 -14.619 8.119 1.00 71.06 89 ASP A O 1
ATOM 733 N N . LEU A 1 90 ? -5.271 -14.985 10.057 1.00 79.06 90 LEU A N 1
ATOM 734 C CA . LEU A 1 90 ? -6.624 -14.824 9.560 1.00 79.06 90 LEU A CA 1
ATOM 735 C C . LEU A 1 90 ? -7.281 -13.528 10.036 1.00 79.06 90 LEU A C 1
ATOM 737 O O . LEU A 1 90 ? -8.382 -13.267 9.573 1.00 79.06 90 LEU A O 1
ATOM 741 N N . PHE A 1 91 ? -6.653 -12.715 10.898 1.00 85.50 91 PHE A N 1
ATOM 742 C CA . PHE A 1 91 ? -7.241 -11.452 11.364 1.00 85.50 91 PHE A CA 1
ATOM 743 C C . PHE A 1 91 ? -7.764 -10.595 10.194 1.00 85.50 91 PHE A C 1
ATOM 745 O O . PHE A 1 91 ? -7.064 -10.378 9.206 1.00 85.50 91 PHE A O 1
ATOM 752 N N . GLY A 1 92 ? -9.020 -10.152 10.281 1.00 81.44 92 GLY A N 1
ATOM 753 C CA . GLY A 1 92 ? -9.684 -9.350 9.250 1.00 81.44 92 GLY A CA 1
ATOM 754 C C . GLY A 1 92 ? -10.146 -10.114 8.000 1.00 81.44 92 GLY A C 1
ATOM 755 O O . GLY A 1 92 ? -10.765 -9.512 7.128 1.00 81.44 92 GLY A O 1
ATOM 756 N N . LYS A 1 93 ? -9.911 -11.430 7.879 1.00 86.12 93 LYS A N 1
ATOM 757 C CA . LYS A 1 93 ? -10.453 -12.240 6.769 1.00 86.12 93 LYS A CA 1
ATOM 758 C C . LYS A 1 93 ? -11.902 -12.650 7.026 1.00 86.12 93 LYS A C 1
ATOM 760 O O . LYS A 1 93 ? -12.302 -12.878 8.168 1.00 86.12 93 LYS A O 1
ATOM 765 N N . HIS A 1 94 ? -12.679 -12.788 5.952 1.00 86.12 94 HIS A N 1
ATOM 766 C CA . HIS A 1 94 ? -14.074 -13.221 6.016 1.00 86.12 94 HIS A CA 1
ATOM 767 C C . HIS A 1 94 ? -14.182 -14.731 6.300 1.00 86.12 94 HIS A C 1
ATOM 769 O O . HIS A 1 94 ? -13.519 -15.541 5.656 1.00 86.12 94 HIS A O 1
ATOM 775 N N . ARG A 1 95 ? -15.048 -15.111 7.243 1.00 81.38 95 ARG A N 1
ATOM 776 C CA . ARG A 1 95 ? -15.218 -16.477 7.775 1.00 81.38 95 ARG A CA 1
ATOM 777 C C . ARG A 1 95 ? -16.119 -17.374 6.936 1.00 81.38 95 ARG A C 1
ATOM 779 O O . ARG A 1 95 ? -16.252 -18.555 7.237 1.00 81.38 95 ARG A O 1
ATOM 786 N N . GLY A 1 96 ? -16.815 -16.813 5.948 1.00 75.31 96 GLY A N 1
ATOM 787 C CA . GLY A 1 96 ? -17.702 -17.576 5.060 1.00 75.31 96 GLY A CA 1
ATOM 788 C C . GLY A 1 96 ? -18.858 -18.298 5.770 1.00 75.31 96 GLY A C 1
ATOM 789 O O . GLY A 1 96 ? -19.480 -19.160 5.163 1.00 75.31 96 GLY A O 1
ATOM 790 N N . GLY A 1 97 ? -19.147 -17.957 7.033 1.00 67.88 97 GLY A N 1
ATOM 791 C CA . GLY A 1 97 ? -20.213 -18.561 7.840 1.00 67.88 97 GLY A CA 1
ATOM 792 C C . GLY A 1 97 ? -19.762 -19.600 8.875 1.00 67.88 97 GLY A C 1
ATOM 793 O O . GLY A 1 97 ? -20.585 -20.007 9.692 1.00 67.88 97 GLY A O 1
ATOM 794 N N . GLU A 1 98 ? -18.486 -20.002 8.918 1.00 73.19 98 GLU A N 1
ATOM 795 C CA . GLU A 1 98 ? -18.014 -20.989 9.902 1.00 73.19 98 GLU A CA 1
ATOM 796 C C . GLU A 1 98 ? -17.592 -20.362 11.248 1.00 73.19 98 GLU A C 1
ATOM 798 O O . GLU A 1 98 ? -17.005 -19.275 11.339 1.00 73.19 98 GLU A O 1
ATOM 803 N N . GLY A 1 99 ? -17.911 -21.059 12.344 1.00 75.75 99 GLY A N 1
ATOM 804 C CA . GLY A 1 99 ? -17.516 -20.728 13.717 1.00 75.75 99 GLY A CA 1
ATOM 805 C C . GLY A 1 99 ? -16.003 -20.836 13.935 1.00 75.75 99 GLY A C 1
ATOM 806 O O . GLY A 1 99 ? -15.475 -21.939 13.899 1.00 75.75 99 GLY A O 1
ATOM 807 N N . CYS A 1 100 ? -15.293 -19.737 14.224 1.00 84.94 100 CYS A N 1
ATOM 808 C CA . CYS A 1 100 ? -13.868 -19.812 14.581 1.00 84.94 100 CYS A CA 1
ATOM 809 C C . CYS A 1 100 ? -13.687 -19.943 16.103 1.00 84.94 100 CYS A C 1
ATOM 811 O O . CYS A 1 100 ? -13.981 -19.001 16.842 1.00 84.94 100 CYS A O 1
ATOM 813 N N . ILE A 1 101 ? -13.164 -21.086 16.563 1.00 83.56 101 ILE A N 1
ATOM 814 C CA . ILE A 1 101 ? -12.942 -21.391 17.991 1.00 83.56 101 ILE A CA 1
ATOM 815 C C . ILE A 1 101 ? -11.984 -20.379 18.639 1.00 83.56 101 ILE A C 1
ATOM 817 O O . ILE A 1 101 ? -12.246 -19.897 19.736 1.00 83.56 101 ILE A O 1
ATOM 821 N N . PHE A 1 102 ? -10.918 -19.980 17.940 1.00 84.31 102 PHE A N 1
ATOM 822 C CA . PHE A 1 102 ? -9.957 -18.995 18.451 1.00 84.31 102 PHE A CA 1
ATOM 823 C C . PHE A 1 102 ? -10.581 -17.614 18.672 1.00 84.31 102 PHE A C 1
ATOM 825 O O . PHE A 1 102 ? -10.272 -16.938 19.647 1.00 84.31 102 PHE A O 1
ATOM 832 N N . CYS A 1 103 ? -11.483 -17.200 17.780 1.00 86.50 103 CYS A N 1
ATOM 833 C CA . CYS A 1 103 ? -12.209 -15.943 17.930 1.00 86.50 103 CYS A CA 1
ATOM 834 C C . CYS A 1 103 ? -13.201 -15.993 19.102 1.00 86.50 103 CYS A C 1
ATOM 836 O O . CYS A 1 103 ? -13.366 -15.002 19.804 1.00 86.50 103 CYS A O 1
ATOM 838 N N . LEU A 1 104 ? -13.848 -17.144 19.322 1.00 84.06 104 LEU A N 1
ATOM 839 C CA . LEU A 1 104 ? -14.747 -17.347 20.460 1.00 84.06 104 LEU A CA 1
ATOM 840 C C . LEU A 1 104 ? -13.989 -17.288 21.788 1.00 84.06 104 LEU A C 1
ATOM 842 O O . LEU A 1 104 ? -14.452 -16.604 22.693 1.00 84.06 104 LEU A O 1
ATOM 846 N N . ASN A 1 105 ? -12.814 -17.921 21.867 1.00 82.69 105 ASN A N 1
ATOM 847 C CA . ASN A 1 105 ? -11.962 -17.875 23.058 1.00 82.69 105 ASN A CA 1
ATOM 848 C C . ASN A 1 105 ? -11.577 -16.434 23.421 1.00 82.69 105 ASN A C 1
ATOM 850 O O . ASN A 1 105 ? -11.765 -16.013 24.558 1.00 82.69 105 ASN A O 1
ATOM 854 N N . LEU A 1 106 ? -11.166 -15.640 22.425 1.00 81.81 106 LEU A N 1
ATOM 855 C CA . LEU A 1 106 ? -10.833 -14.226 22.617 1.00 81.81 106 LEU A CA 1
ATOM 856 C C . LEU A 1 106 ? -12.005 -13.408 23.195 1.00 81.81 106 LEU A C 1
ATOM 858 O O . LEU A 1 106 ? -11.798 -12.488 23.985 1.00 81.81 106 LEU A O 1
ATOM 862 N N . LEU A 1 107 ? -13.241 -13.740 22.808 1.00 80.56 107 LEU A N 1
ATOM 863 C CA . LEU A 1 107 ? -14.451 -13.100 23.331 1.00 80.56 107 LEU A CA 1
ATOM 864 C C . LEU A 1 107 ? -14.859 -13.643 24.711 1.00 80.56 107 LEU A C 1
ATOM 866 O O . LEU A 1 107 ? -15.495 -12.918 25.477 1.00 80.56 107 LEU A O 1
ATOM 870 N N . SER A 1 108 ? -14.507 -14.889 25.046 1.00 72.94 108 SER A N 1
ATOM 871 C CA . SER A 1 108 ? -14.879 -15.540 26.308 1.00 72.94 108 SER A CA 1
ATOM 872 C C . SER A 1 108 ? -13.867 -15.389 27.450 1.00 72.94 108 SER A C 1
ATOM 874 O O . SER A 1 108 ? -14.262 -15.568 28.601 1.00 72.94 108 SER A O 1
ATOM 876 N N . ASP A 1 109 ? -12.606 -15.041 27.176 1.00 59.16 109 ASP A N 1
ATOM 877 C CA . ASP A 1 109 ? -11.471 -15.070 28.126 1.00 59.16 109 ASP A CA 1
ATOM 878 C C . ASP A 1 109 ? -11.482 -13.994 29.241 1.00 59.16 109 ASP A C 1
ATOM 880 O O . ASP A 1 109 ? -10.443 -13.586 29.752 1.00 59.16 109 ASP A O 1
ATOM 884 N N . HIS A 1 110 ? -12.652 -13.529 29.687 1.00 51.88 110 HIS A N 1
ATOM 885 C CA . HIS A 1 110 ? -12.761 -12.671 30.874 1.00 51.88 110 HIS A CA 1
ATOM 886 C C . HIS A 1 110 ? -13.960 -13.017 31.763 1.00 51.88 110 HIS A C 1
ATOM 888 O O . HIS A 1 110 ? -14.851 -12.190 31.981 1.00 51.88 110 HIS A O 1
ATOM 894 N N . LYS A 1 111 ? -13.945 -14.229 32.318 1.00 41.28 111 LYS A N 1
ATOM 895 C CA . LYS A 1 111 ? -14.544 -14.494 33.629 1.00 41.28 111 LYS A CA 1
ATOM 896 C C . LYS A 1 111 ? -13.453 -14.716 34.661 1.00 41.28 111 LYS A C 1
ATOM 898 O O . LYS A 1 111 ? -12.469 -15.399 34.314 1.00 41.28 111 LYS A O 1
#

Radius of gyration: 26.19 Å; chains: 1; bounding box: 57×42×73 Å

InterPro domains:
  IPR010377 Replication initiation control protein YabA [PF06156] (1-105)
  IPR010377 Replication initiation control protein YabA [PIRSF021439] (1-109)